Protein AF-A0A922IMS6-F1 (afdb_monomer)

Organism: Schistosoma haematobium (NCBI:txid6185)

Mean predicted aligned error: 11.5 Å

Structure (mmCIF, N/CA/C/O backbone):
data_AF-A0A922IMS6-F1
#
_entry.id   AF-A0A922IMS6-F1
#
loop_
_atom_site.group_PDB
_atom_site.id
_atom_site.type_symbol
_atom_site.label_atom_id
_atom_site.label_alt_id
_atom_site.label_comp_id
_atom_site.label_asym_id
_atom_site.label_entity_id
_atom_site.label_seq_id
_atom_site.pdbx_PDB_ins_code
_atom_site.Cartn_x
_atom_site.Cartn_y
_atom_site.Cartn_z
_atom_site.occupancy
_atom_site.B_iso_or_equiv
_atom_site.auth_seq_id
_atom_site.auth_comp_id
_atom_site.auth_asym_id
_atom_site.auth_atom_id
_atom_site.pdbx_PDB_model_num
ATOM 1 N N . MET A 1 1 ? 7.882 6.331 -34.883 1.00 42.75 1 MET A N 1
ATOM 2 C CA . MET A 1 1 ? 8.179 5.239 -33.919 1.00 42.75 1 MET A CA 1
ATOM 3 C C . MET A 1 1 ? 8.022 5.657 -32.437 1.00 42.75 1 MET A C 1
ATOM 5 O O . MET A 1 1 ? 8.620 5.032 -31.579 1.00 42.75 1 MET A O 1
ATOM 9 N N . HIS A 1 2 ? 7.206 6.667 -32.084 1.00 50.03 2 HIS A N 1
ATOM 10 C CA . HIS A 1 2 ? 7.091 7.172 -30.694 1.00 50.03 2 HIS A CA 1
ATOM 11 C C . HIS A 1 2 ? 5.890 6.626 -29.885 1.00 50.03 2 HIS A C 1
ATOM 13 O O . HIS A 1 2 ? 5.830 6.822 -28.674 1.00 50.03 2 HIS A O 1
ATOM 19 N N . ASN A 1 3 ? 4.961 5.896 -30.512 1.00 54.16 3 ASN A N 1
ATOM 20 C CA . ASN A 1 3 ? 3.689 5.507 -29.879 1.00 54.16 3 ASN A CA 1
ATOM 21 C C . ASN A 1 3 ? 3.776 4.247 -28.992 1.00 54.16 3 ASN A C 1
ATOM 23 O O . ASN A 1 3 ? 2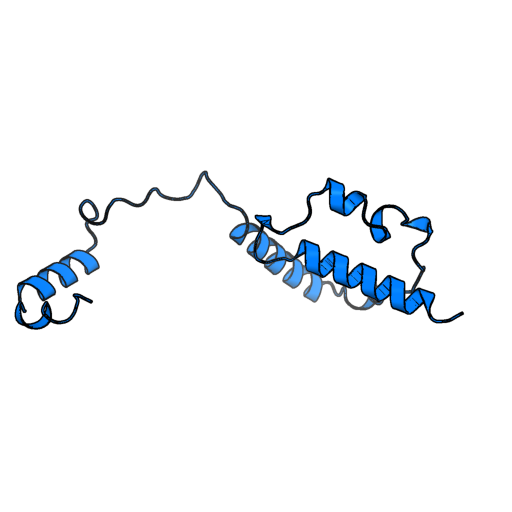.883 4.004 -28.187 1.00 54.16 3 ASN A O 1
ATOM 27 N N . GLY A 1 4 ? 4.844 3.448 -29.106 1.00 61.53 4 GLY A N 1
ATOM 28 C CA . GLY A 1 4 ? 5.021 2.233 -28.297 1.00 61.53 4 GLY A CA 1
ATOM 29 C C . GLY A 1 4 ? 5.443 2.515 -26.849 1.00 61.53 4 GLY A C 1
ATOM 30 O O . GLY A 1 4 ? 5.007 1.834 -25.926 1.00 61.53 4 GLY A O 1
ATOM 31 N N . SER A 1 5 ? 6.246 3.562 -26.625 1.00 62.50 5 SER A N 1
ATOM 32 C CA . SER A 1 5 ? 6.752 3.910 -25.287 1.00 62.50 5 SER A CA 1
ATOM 33 C C . SER A 1 5 ? 5.658 4.486 -24.379 1.00 62.50 5 SER A C 1
ATOM 35 O O . SER A 1 5 ? 5.616 4.197 -23.182 1.00 62.50 5 SER A O 1
ATOM 37 N N . THR A 1 6 ? 4.735 5.274 -24.936 1.00 65.06 6 THR A N 1
ATOM 38 C CA . THR A 1 6 ? 3.594 5.825 -24.189 1.00 65.06 6 THR A CA 1
ATOM 39 C C . THR A 1 6 ? 2.599 4.737 -23.797 1.00 65.06 6 THR A C 1
ATOM 41 O O . THR A 1 6 ? 2.150 4.728 -22.653 1.00 65.06 6 THR A O 1
ATOM 44 N N . PHE A 1 7 ? 2.326 3.782 -24.689 1.00 71.69 7 PHE A N 1
ATOM 45 C CA . PHE A 1 7 ? 1.458 2.638 -24.409 1.00 71.69 7 PHE A CA 1
ATOM 46 C C . PHE A 1 7 ? 1.991 1.781 -23.250 1.00 71.69 7 PHE A C 1
ATOM 48 O O . PHE A 1 7 ? 1.276 1.539 -22.280 1.00 71.69 7 PHE A O 1
ATOM 55 N N . GLN A 1 8 ? 3.277 1.421 -23.272 1.00 71.81 8 GLN A N 1
ATOM 56 C CA . GLN A 1 8 ? 3.896 0.609 -22.214 1.00 71.81 8 GLN A CA 1
ATOM 57 C C . GLN A 1 8 ? 3.882 1.299 -20.836 1.00 71.81 8 GLN A C 1
ATOM 59 O O . GLN A 1 8 ? 3.673 0.648 -19.812 1.00 71.81 8 GLN A O 1
ATOM 64 N N . LYS A 1 9 ? 4.035 2.632 -20.788 1.00 76.31 9 LYS A N 1
ATOM 65 C CA . LYS A 1 9 ? 3.901 3.410 -19.540 1.00 76.31 9 LYS A CA 1
ATOM 66 C C . LYS A 1 9 ? 2.480 3.380 -18.973 1.00 76.31 9 LYS A C 1
ATOM 68 O O . LYS A 1 9 ? 2.319 3.418 -17.753 1.00 76.31 9 LYS A O 1
ATOM 73 N N . VAL A 1 10 ? 1.461 3.359 -19.832 1.00 83.00 10 VAL A N 1
ATOM 74 C CA . VAL A 1 10 ? 0.055 3.261 -19.412 1.00 83.00 10 VAL A CA 1
ATOM 75 C C . VAL A 1 10 ? -0.222 1.871 -18.841 1.00 83.00 10 VAL A C 1
ATOM 77 O O . VAL A 1 10 ? -0.711 1.778 -17.717 1.00 83.00 10 VAL A O 1
ATOM 80 N N . VAL A 1 11 ? 0.223 0.812 -19.527 1.00 84.81 11 VAL A N 1
ATOM 81 C CA . VAL A 1 11 ? 0.066 -0.582 -19.072 1.00 84.81 11 VAL A CA 1
ATOM 82 C C . VAL A 1 11 ? 0.717 -0.812 -17.701 1.00 84.81 11 VAL A C 1
ATOM 84 O O . VAL A 1 11 ? 0.089 -1.392 -16.816 1.00 84.81 11 VAL A O 1
ATOM 87 N N . ALA A 1 12 ? 1.927 -0.284 -17.477 1.00 89.31 12 ALA A N 1
ATOM 88 C CA . ALA A 1 12 ? 2.602 -0.355 -16.177 1.00 89.31 12 ALA A CA 1
ATOM 89 C C . ALA A 1 12 ? 1.774 0.286 -15.047 1.00 89.31 12 ALA A C 1
ATOM 91 O O . ALA A 1 12 ? 1.616 -0.275 -13.961 1.00 89.31 12 ALA A O 1
ATOM 92 N N . LYS A 1 13 ? 1.227 1.482 -15.302 1.00 91.81 13 LYS A N 1
ATOM 93 C CA . LYS A 1 13 ? 0.415 2.220 -14.324 1.00 91.81 13 LYS A CA 1
ATOM 94 C C . LYS A 1 13 ? -0.911 1.524 -14.047 1.00 91.81 13 LYS A C 1
ATOM 96 O O . LYS A 1 13 ? -1.364 1.535 -12.904 1.00 91.81 13 LYS A O 1
ATOM 101 N N . ASP A 1 14 ? -1.530 0.933 -15.059 1.00 93.12 14 ASP A N 1
ATOM 102 C CA . ASP A 1 14 ? -2.805 0.240 -14.900 1.00 93.12 14 ASP A CA 1
ATOM 103 C C . ASP A 1 14 ? -2.646 -1.074 -14.127 1.00 93.12 14 ASP A C 1
ATOM 105 O O . ASP A 1 14 ? -3.476 -1.372 -13.263 1.00 93.12 14 ASP A O 1
ATOM 109 N N . LEU A 1 15 ? -1.523 -1.781 -14.308 1.00 94.06 15 LEU A N 1
ATOM 110 C CA . LEU A 1 15 ? -1.160 -2.909 -13.449 1.00 94.06 15 LEU A CA 1
ATOM 111 C C . LEU A 1 15 ? -1.050 -2.472 -11.978 1.00 94.06 15 LEU A C 1
ATOM 113 O O . LEU A 1 15 ? -1.694 -3.073 -11.119 1.00 94.06 15 LEU A O 1
ATOM 117 N N . ILE A 1 16 ? -0.330 -1.386 -11.675 1.00 94.88 16 ILE A N 1
ATOM 118 C CA . ILE A 1 16 ? -0.212 -0.869 -10.296 1.00 94.88 16 ILE A CA 1
ATOM 119 C C . ILE A 1 16 ? -1.588 -0.535 -9.699 1.00 94.88 16 ILE A C 1
ATOM 121 O O . ILE A 1 16 ? -1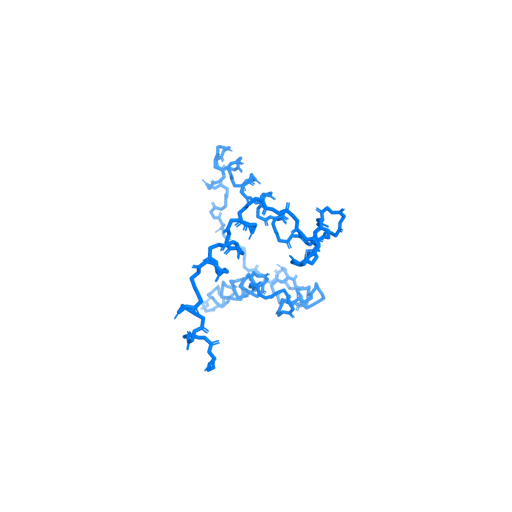.878 -0.923 -8.567 1.00 94.88 16 ILE A O 1
ATOM 125 N N . LYS A 1 17 ? -2.459 0.148 -10.452 1.00 94.88 17 LYS A N 1
ATOM 126 C CA . LYS A 1 17 ? -3.817 0.480 -9.985 1.00 94.88 17 LYS A CA 1
ATOM 127 C C . LYS A 1 17 ? -4.635 -0.771 -9.665 1.00 94.88 17 LYS A C 1
ATOM 129 O O . LYS A 1 17 ? -5.337 -0.778 -8.658 1.00 94.88 17 LYS A O 1
ATOM 134 N N . SER A 1 18 ? -4.531 -1.819 -10.488 1.00 94.06 18 SER A N 1
ATOM 135 C CA . SER A 1 18 ? -5.236 -3.086 -10.245 1.00 94.06 18 SER A CA 1
ATOM 136 C C . SER A 1 18 ? -4.756 -3.800 -8.974 1.00 94.06 18 SER A C 1
ATOM 138 O O . SER A 1 18 ? -5.567 -4.353 -8.234 1.00 94.06 18 SER A O 1
ATOM 140 N N . LEU A 1 19 ? -3.457 -3.729 -8.664 1.00 95.38 19 LEU A N 1
ATOM 141 C CA . LEU A 1 19 ? -2.875 -4.329 -7.457 1.00 95.38 19 LEU A CA 1
ATOM 142 C C . LEU A 1 19 ? -3.277 -3.585 -6.175 1.00 95.38 19 LEU A C 1
ATOM 144 O O . LEU A 1 19 ? -3.402 -4.193 -5.111 1.00 95.38 19 LEU A O 1
ATOM 148 N N . LEU A 1 20 ? -3.479 -2.270 -6.274 1.00 95.25 20 LEU A N 1
ATOM 149 C CA . LEU A 1 20 ? -3.752 -1.379 -5.144 1.00 95.25 20 LEU A CA 1
ATOM 150 C C . LEU A 1 20 ? -5.247 -1.076 -4.944 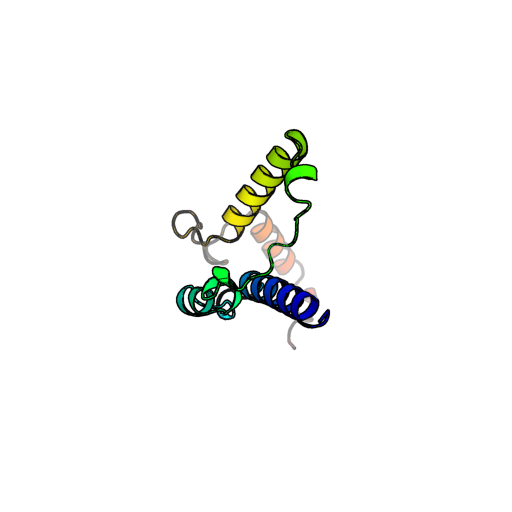1.00 95.25 20 LEU A C 1
ATOM 152 O O . LEU A 1 20 ? -5.590 -0.088 -4.294 1.00 95.25 20 LEU A O 1
ATOM 156 N N . LEU A 1 21 ? -6.147 -1.923 -5.455 1.00 94.25 21 LEU A N 1
ATOM 157 C CA . LEU A 1 21 ? -7.583 -1.781 -5.201 1.00 94.25 21 LEU A CA 1
ATOM 158 C C . LEU A 1 21 ? -7.898 -1.881 -3.698 1.00 94.25 21 LEU A C 1
ATOM 160 O O . LEU A 1 21 ? -7.372 -2.745 -2.988 1.00 94.25 21 LEU A O 1
ATOM 164 N N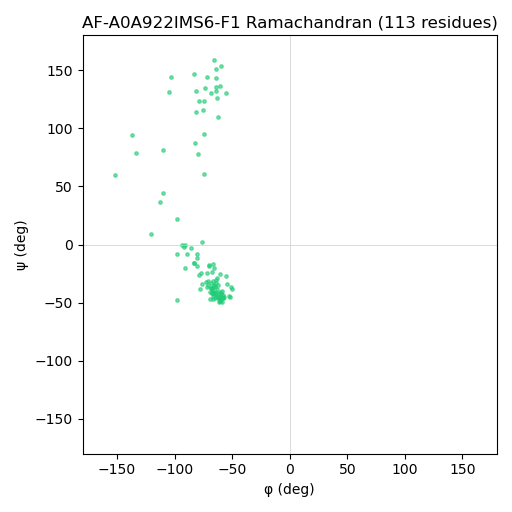 . THR A 1 22 ? -8.774 -0.998 -3.209 1.00 91.19 22 THR A N 1
ATOM 165 C CA . THR A 1 22 ? -9.213 -0.980 -1.801 1.00 91.19 22 THR A CA 1
ATOM 166 C C . THR A 1 22 ? -9.892 -2.288 -1.415 1.00 91.19 22 THR A C 1
ATOM 168 O O . THR A 1 22 ? -9.560 -2.855 -0.376 1.00 91.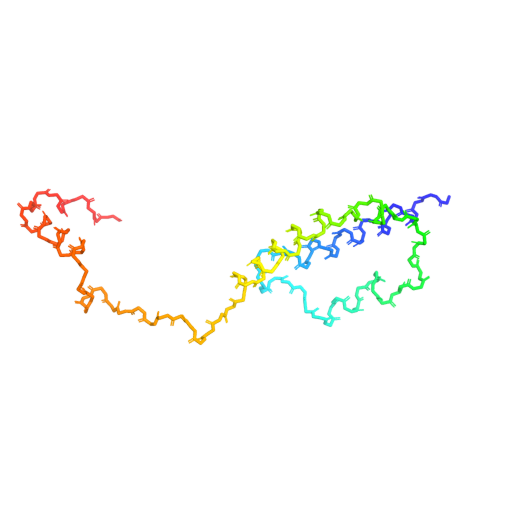19 22 THR A O 1
ATOM 171 N N . GLU A 1 23 ? -10.773 -2.778 -2.289 1.00 91.75 23 GLU A N 1
ATOM 172 C CA . GLU A 1 23 ? -11.469 -4.053 -2.128 1.00 91.75 23 GLU A CA 1
ATOM 173 C C . GLU A 1 23 ? -10.518 -5.220 -2.439 1.00 91.75 23 GLU A C 1
ATOM 175 O O . GLU A 1 23 ? -10.066 -5.332 -3.585 1.00 91.75 23 GLU A O 1
ATOM 180 N N . PRO A 1 24 ? -10.196 -6.090 -1.463 1.00 90.12 24 PRO A N 1
ATOM 181 C CA . PRO A 1 24 ? -9.242 -7.179 -1.663 1.00 90.12 24 PRO A CA 1
ATOM 182 C C . PRO A 1 24 ? -9.746 -8.214 -2.674 1.00 90.12 24 PRO A C 1
ATOM 184 O O . PRO A 1 24 ? -8.952 -8.696 -3.475 1.00 90.12 24 PRO A O 1
ATOM 187 N N . ASP A 1 25 ? -11.053 -8.484 -2.700 1.00 92.06 25 ASP A N 1
ATOM 188 C CA . ASP A 1 25 ? -11.665 -9.496 -3.575 1.00 92.06 25 ASP A CA 1
ATOM 189 C C . ASP A 1 25 ? -11.654 -9.097 -5.056 1.00 92.06 25 ASP A C 1
ATOM 191 O O . ASP A 1 25 ? -11.797 -9.937 -5.940 1.00 92.06 25 ASP A O 1
ATOM 195 N N . ARG A 1 26 ? -11.476 -7.802 -5.342 1.00 93.94 26 ARG A N 1
ATOM 196 C CA . ARG A 1 26 ? -11.369 -7.279 -6.710 1.00 93.94 26 ARG A CA 1
ATOM 197 C C . ARG A 1 26 ? -9.936 -7.275 -7.233 1.00 93.94 26 ARG A C 1
ATOM 199 O O . ARG A 1 26 ? -9.729 -6.930 -8.396 1.00 93.94 26 ARG A O 1
ATOM 206 N N . ARG A 1 27 ? -8.946 -7.574 -6.385 1.00 95.75 27 ARG A N 1
ATOM 207 C CA . ARG A 1 27 ? -7.539 -7.592 -6.794 1.00 95.75 27 ARG A CA 1
ATOM 208 C C . ARG A 1 27 ? -7.271 -8.808 -7.677 1.00 95.75 27 ARG A C 1
ATOM 210 O O . ARG A 1 27 ? -7.816 -9.877 -7.407 1.00 95.75 27 ARG A O 1
ATOM 217 N N . PRO A 1 28 ? -6.397 -8.671 -8.685 1.00 94.75 28 PRO A N 1
ATOM 218 C CA . PRO A 1 28 ? -5.986 -9.811 -9.479 1.00 94.75 28 PRO A CA 1
ATOM 219 C C . PRO A 1 28 ? -5.238 -10.817 -8.603 1.00 94.75 28 PRO A C 1
ATOM 221 O O . PRO A 1 28 ? -4.460 -10.467 -7.708 1.00 94.75 28 PRO A O 1
ATOM 224 N N . THR A 1 29 ? -5.454 -12.088 -8.894 1.00 96.31 29 THR A N 1
ATOM 225 C CA . THR A 1 29 ? -4.681 -13.187 -8.332 1.00 96.31 29 THR A CA 1
ATOM 226 C C . THR A 1 29 ? -3.237 -13.122 -8.820 1.00 96.31 29 THR A C 1
ATOM 228 O O . THR A 1 29 ? -2.935 -12.583 -9.886 1.00 96.31 29 THR A O 1
ATOM 231 N N . ILE A 1 30 ? -2.321 -13.758 -8.085 1.00 95.56 30 ILE A N 1
ATOM 232 C CA . ILE A 1 30 ? -0.916 -13.831 -8.506 1.00 95.56 30 ILE A CA 1
ATOM 233 C C . ILE A 1 30 ? -0.763 -14.414 -9.919 1.00 95.56 30 ILE A C 1
ATOM 235 O O . ILE A 1 30 ? 0.095 -13.979 -10.676 1.00 95.56 30 ILE A O 1
ATOM 239 N N . ARG A 1 31 ? -1.630 -15.356 -10.310 1.00 95.81 31 ARG A N 1
ATOM 240 C CA . ARG A 1 31 ? -1.585 -16.004 -11.625 1.00 95.81 31 ARG A CA 1
ATOM 241 C C . ARG A 1 31 ? -1.931 -15.019 -12.749 1.00 95.81 31 ARG A C 1
ATOM 243 O O . ARG A 1 31 ? -1.253 -14.999 -13.768 1.00 95.81 31 ARG A O 1
ATOM 250 N N . GLU A 1 32 ? -2.931 -14.165 -12.537 1.00 94.19 32 GLU A N 1
ATOM 251 C CA . GLU A 1 32 ? -3.303 -13.096 -13.475 1.00 94.19 32 GLU A CA 1
ATOM 252 C C . GLU A 1 32 ? -2.216 -12.021 -13.576 1.00 94.19 32 GLU A C 1
ATOM 254 O O . GLU A 1 32 ? -1.924 -11.545 -14.671 1.00 94.19 32 GLU A O 1
ATOM 259 N N . VAL A 1 33 ? -1.565 -11.685 -12.457 1.00 94.62 33 VAL A N 1
ATOM 260 C CA . VAL A 1 33 ? -0.434 -10.743 -12.434 1.00 94.62 33 VAL A CA 1
ATOM 261 C C . VAL A 1 33 ? 0.748 -11.282 -13.236 1.00 94.62 33 VAL A C 1
ATOM 263 O O . VAL A 1 33 ? 1.311 -10.551 -14.046 1.00 94.62 33 VAL A O 1
ATOM 266 N N . MET A 1 34 ? 1.099 -12.559 -13.064 1.00 94.75 34 MET A N 1
ATOM 267 C CA . MET A 1 34 ? 2.190 -13.191 -13.816 1.00 94.75 34 MET A CA 1
ATOM 268 C C . MET A 1 34 ? 1.904 -13.270 -15.319 1.00 94.75 34 MET A C 1
ATOM 270 O O . MET A 1 34 ? 2.831 -13.181 -16.117 1.00 94.75 34 MET A O 1
ATOM 274 N N . ASN A 1 35 ? 0.631 -13.392 -15.704 1.00 93.31 35 ASN A N 1
ATOM 275 C CA . ASN A 1 35 ? 0.201 -13.396 -17.103 1.00 93.31 35 ASN A CA 1
ATOM 276 C C . ASN A 1 35 ? 0.092 -11.988 -17.713 1.00 93.31 35 ASN A C 1
ATOM 278 O O . ASN A 1 35 ? -0.141 -11.858 -18.915 1.00 93.31 35 ASN A O 1
ATOM 282 N N . ASN A 1 36 ? 0.231 -10.922 -16.918 1.00 91.38 36 ASN A N 1
ATOM 283 C CA . ASN A 1 36 ? 0.197 -9.561 -17.437 1.00 91.38 36 ASN A CA 1
ATOM 284 C C . ASN A 1 36 ? 1.381 -9.329 -18.386 1.00 91.38 36 ASN A C 1
ATOM 286 O O . ASN A 1 36 ? 2.510 -9.670 -18.050 1.00 91.38 36 ASN A O 1
ATOM 290 N N . HIS A 1 37 ? 1.144 -8.694 -19.537 1.00 86.56 37 HIS A N 1
ATOM 291 C CA . HIS A 1 37 ? 2.168 -8.421 -20.554 1.00 86.56 37 HIS A CA 1
ATOM 292 C C . HIS A 1 37 ? 3.433 -7.756 -19.983 1.00 86.56 37 HIS A C 1
ATOM 294 O O . HIS A 1 37 ? 4.538 -8.131 -20.360 1.00 86.56 37 HIS A O 1
ATOM 300 N N . TRP A 1 38 ? 3.286 -6.845 -19.016 1.00 87.62 38 TRP A N 1
ATOM 301 C CA . TRP A 1 38 ? 4.415 -6.147 -18.393 1.00 87.62 38 TRP A CA 1
ATOM 302 C C . TRP A 1 38 ? 5.311 -7.063 -17.541 1.00 87.62 38 TRP A C 1
ATOM 304 O O . TRP A 1 38 ? 6.482 -6.760 -17.334 1.00 87.62 38 TRP A O 1
ATOM 314 N N . VAL A 1 39 ? 4.765 -8.182 -17.051 1.00 90.88 39 VAL A N 1
ATOM 315 C CA . VAL A 1 39 ? 5.481 -9.191 -16.253 1.00 90.88 39 VAL A CA 1
ATOM 316 C C . VAL A 1 39 ? 5.924 -10.365 -17.130 1.00 90.88 39 VAL A C 1
ATOM 318 O O . VAL A 1 39 ? 7.085 -10.763 -17.094 1.00 90.88 39 VAL A O 1
ATOM 321 N N . ALA A 1 40 ? 5.018 -10.899 -17.949 1.00 90.56 40 ALA A N 1
ATOM 322 C CA . ALA A 1 40 ? 5.256 -12.055 -18.807 1.00 90.56 40 ALA A CA 1
ATOM 323 C C . ALA A 1 40 ? 6.26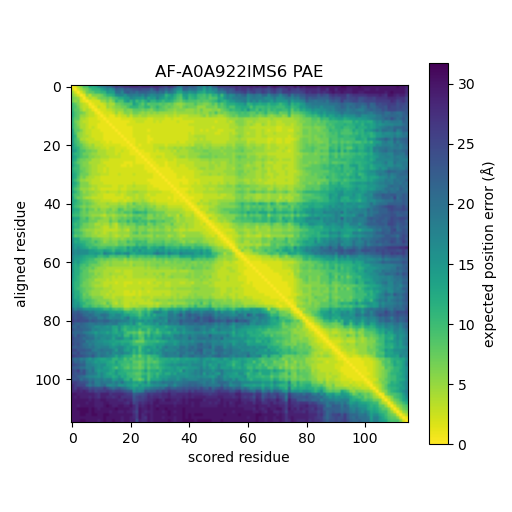2 -11.770 -19.933 1.00 90.56 40 ALA A C 1
ATOM 325 O O . ALA A 1 40 ? 7.068 -12.633 -20.271 1.00 90.56 40 ALA A O 1
ATOM 326 N N . GLN A 1 41 ? 6.229 -10.564 -20.508 1.00 88.50 41 GLN A N 1
ATOM 327 C CA . GLN A 1 41 ? 7.097 -10.144 -21.613 1.00 88.50 41 GLN A CA 1
ATOM 328 C C . GLN A 1 41 ? 8.107 -9.096 -21.142 1.00 88.50 41 GLN A C 1
ATOM 330 O O . GLN A 1 41 ? 8.350 -8.096 -21.809 1.00 88.50 41 GLN A O 1
ATOM 335 N N . TYR A 1 42 ? 8.714 -9.322 -19.974 1.00 84.81 42 TYR A N 1
ATOM 336 C CA . TYR A 1 42 ? 9.657 -8.381 -19.361 1.00 84.81 42 TYR A CA 1
ATOM 337 C C . TYR A 1 42 ? 10.838 -7.997 -20.280 1.00 84.81 42 TYR A C 1
ATOM 339 O O . TYR A 1 42 ? 11.367 -6.897 -20.150 1.00 84.81 42 TYR A O 1
ATOM 347 N N . ASN A 1 43 ? 11.233 -8.868 -21.221 1.00 84.88 43 ASN A N 1
ATOM 348 C CA . ASN A 1 43 ? 12.284 -8.587 -22.212 1.00 84.88 43 ASN A CA 1
ATOM 349 C C . ASN A 1 43 ? 11.855 -7.576 -23.293 1.00 84.88 43 ASN A C 1
ATOM 351 O O . ASN A 1 43 ? 12.714 -6.910 -23.866 1.00 84.88 43 ASN A O 1
ATOM 355 N N . ASP A 1 44 ? 10.552 -7.438 -23.554 1.00 82.94 44 ASP A N 1
ATOM 356 C CA . ASP A 1 44 ? 9.993 -6.521 -24.559 1.00 82.94 44 ASP A CA 1
ATOM 357 C C . ASP A 1 44 ? 9.641 -5.145 -23.960 1.00 82.94 44 ASP A C 1
ATOM 359 O O . ASP A 1 44 ? 9.211 -4.221 -24.661 1.00 82.94 44 ASP A O 1
ATOM 363 N N . VAL A 1 45 ? 9.830 -4.984 -22.646 1.00 82.19 45 VAL A N 1
ATOM 364 C CA . VAL A 1 45 ? 9.586 -3.729 -21.932 1.00 82.19 45 VAL A CA 1
ATOM 365 C C . VAL A 1 45 ? 10.703 -2.728 -22.260 1.00 82.19 45 VAL A C 1
ATOM 367 O O . VAL A 1 45 ? 11.887 -3.068 -22.223 1.00 82.19 45 VAL A O 1
ATOM 370 N N . PRO A 1 46 ? 10.375 -1.457 -22.561 1.00 81.69 46 PRO A N 1
ATOM 371 C CA . PRO A 1 46 ? 11.380 -0.464 -22.915 1.00 81.69 46 PRO A CA 1
ATOM 372 C C . PRO A 1 46 ? 12.333 -0.189 -21.748 1.00 81.69 46 PRO A C 1
ATOM 374 O O . PRO A 1 46 ? 11.892 0.149 -20.647 1.00 81.69 46 PRO A O 1
ATOM 377 N N . ASN A 1 47 ? 13.639 -0.199 -22.027 1.00 82.25 47 ASN A N 1
ATOM 378 C CA . ASN A 1 47 ? 14.689 0.173 -21.075 1.00 82.25 47 ASN A CA 1
ATOM 379 C C . ASN A 1 47 ? 14.750 1.701 -20.863 1.00 82.25 47 ASN A C 1
ATOM 381 O O . ASN A 1 47 ? 15.721 2.372 -21.210 1.00 82.25 47 ASN A O 1
ATOM 385 N N . THR A 1 48 ? 13.652 2.276 -20.373 1.00 85.38 48 THR A N 1
ATOM 386 C CA . THR A 1 48 ? 13.547 3.711 -20.094 1.00 85.38 48 THR A CA 1
ATOM 387 C C . THR A 1 48 ? 14.257 4.009 -18.774 1.00 85.38 48 THR A C 1
ATOM 389 O O . THR A 1 48 ? 13.858 3.437 -17.759 1.00 85.38 48 THR A O 1
ATOM 392 N N . PRO A 1 49 ? 15.246 4.922 -18.740 1.00 86.94 49 PRO A N 1
ATOM 393 C CA . PRO A 1 49 ? 15.894 5.312 -17.495 1.00 86.94 49 PRO A CA 1
ATOM 394 C C . PRO A 1 49 ? 14.867 5.799 -16.468 1.00 86.94 49 PRO A C 1
ATOM 396 O O . PRO A 1 49 ? 14.010 6.634 -16.772 1.00 86.94 49 PRO A O 1
ATOM 399 N N . LEU A 1 50 ? 14.949 5.268 -15.249 1.00 87.31 50 LEU A N 1
ATOM 400 C CA . LEU A 1 50 ? 14.068 5.634 -14.144 1.00 87.31 50 LEU A CA 1
ATOM 401 C C . LEU A 1 50 ? 14.792 6.565 -13.173 1.00 87.31 50 LEU A C 1
ATOM 403 O O . LEU A 1 50 ? 15.972 6.392 -12.890 1.00 87.31 50 LEU A O 1
ATOM 407 N N . GLY A 1 51 ? 14.054 7.516 -12.598 1.00 86.00 51 GLY A N 1
ATOM 408 C CA . GLY A 1 51 ? 14.570 8.415 -11.563 1.00 86.00 51 GLY A CA 1
ATOM 409 C C . GLY A 1 51 ? 14.696 7.772 -10.179 1.00 86.00 51 GLY A C 1
ATOM 410 O O . GLY A 1 51 ? 15.051 8.468 -9.237 1.00 86.00 51 GLY A O 1
ATOM 411 N N . THR A 1 52 ? 14.393 6.478 -10.025 1.00 85.12 52 THR A N 1
ATOM 412 C CA . THR A 1 52 ? 14.305 5.797 -8.723 1.00 85.12 52 THR A CA 1
ATOM 413 C C . THR A 1 52 ? 15.558 6.007 -7.871 1.00 85.12 52 THR A C 1
ATOM 415 O O . THR A 1 52 ? 15.438 6.377 -6.710 1.00 85.12 52 THR A O 1
ATOM 418 N N . SER A 1 53 ? 16.760 5.876 -8.440 1.00 82.38 53 SER A N 1
ATOM 419 C CA . SER A 1 53 ? 18.022 6.072 -7.705 1.00 82.38 53 SER A CA 1
ATOM 420 C C . SER A 1 53 ? 18.215 7.496 -7.172 1.00 82.38 53 SER A C 1
ATOM 422 O O . SER A 1 53 ? 18.844 7.672 -6.135 1.00 82.38 53 SER A O 1
ATOM 424 N N . MET A 1 54 ? 17.644 8.506 -7.834 1.00 81.56 54 MET A N 1
ATOM 425 C CA . MET A 1 54 ? 17.762 9.914 -7.436 1.00 81.56 54 MET A CA 1
ATOM 426 C C . MET A 1 54 ? 16.866 10.268 -6.242 1.00 81.56 54 MET A C 1
ATOM 428 O O . MET A 1 54 ? 17.149 11.222 -5.523 1.00 81.56 54 MET A O 1
ATOM 432 N N . PHE A 1 55 ? 15.781 9.515 -6.025 1.00 74.31 55 PHE A N 1
ATOM 433 C CA . PHE A 1 55 ? 14.822 9.769 -4.942 1.00 74.31 55 PHE A CA 1
ATOM 434 C C . PHE A 1 55 ? 15.153 9.025 -3.645 1.00 74.31 55 PHE A C 1
ATOM 436 O O . PHE A 1 55 ? 14.705 9.425 -2.568 1.00 74.31 55 PHE A O 1
ATOM 443 N N . PHE A 1 56 ? 15.951 7.961 -3.723 1.00 76.69 56 PHE A N 1
ATOM 444 C CA . PHE A 1 56 ? 16.363 7.178 -2.562 1.00 76.69 56 PHE A CA 1
ATOM 445 C C . PHE A 1 56 ? 17.504 7.872 -1.805 1.00 76.69 56 PHE A C 1
ATOM 447 O O . PHE A 1 56 ? 18.669 7.494 -1.894 1.00 76.69 56 PHE A O 1
ATOM 454 N N . THR A 1 57 ? 17.162 8.893 -1.018 1.00 77.19 57 THR A N 1
ATOM 455 C CA . THR A 1 57 ? 18.030 9.361 0.076 1.00 77.19 57 THR A CA 1
ATOM 456 C C . THR A 1 57 ? 17.794 8.495 1.316 1.00 77.19 57 THR A C 1
ATOM 458 O O . THR A 1 57 ? 16.672 8.043 1.553 1.00 77.19 57 THR A O 1
ATOM 461 N N . THR A 1 58 ? 18.829 8.265 2.129 1.00 73.12 58 THR A N 1
ATOM 462 C CA . THR A 1 58 ? 18.758 7.388 3.318 1.00 73.12 58 THR A CA 1
ATOM 463 C C . THR A 1 58 ? 17.612 7.768 4.259 1.00 73.12 58 THR A C 1
ATOM 465 O O . THR A 1 58 ? 16.820 6.917 4.650 1.00 73.12 58 THR A O 1
ATOM 468 N N . LYS A 1 59 ? 17.440 9.067 4.529 1.00 79.06 59 LYS A N 1
ATOM 469 C CA . LYS A 1 59 ? 16.389 9.575 5.424 1.00 79.06 59 LYS A CA 1
ATOM 470 C C . LYS A 1 59 ? 14.967 9.357 4.890 1.00 79.06 59 LYS A C 1
ATOM 472 O O . LYS A 1 59 ? 14.079 8.997 5.658 1.00 79.06 59 LYS A O 1
ATOM 477 N N . ALA A 1 60 ? 14.734 9.590 3.597 1.00 84.38 60 ALA A N 1
ATOM 478 C CA . ALA A 1 60 ? 13.416 9.377 2.993 1.00 84.38 60 ALA A CA 1
ATOM 479 C C . ALA A 1 60 ? 13.061 7.883 2.933 1.00 84.38 60 ALA A C 1
ATOM 481 O O . ALA A 1 60 ? 11.898 7.509 3.092 1.00 84.38 60 ALA A O 1
ATOM 482 N N . TRP A 1 61 ? 14.069 7.028 2.746 1.00 87.69 61 TRP A N 1
ATOM 483 C CA . TRP A 1 61 ? 13.889 5.584 2.712 1.00 87.69 61 TRP A CA 1
ATOM 484 C C . TRP A 1 61 ? 13.455 5.011 4.063 1.00 87.69 61 TRP A C 1
ATOM 486 O O . TRP A 1 61 ? 12.510 4.225 4.104 1.00 87.69 61 TRP A O 1
ATOM 496 N N . ASP A 1 62 ? 14.069 5.439 5.167 1.00 88.94 62 ASP A N 1
ATOM 497 C CA . ASP A 1 62 ? 13.692 4.956 6.503 1.00 88.94 62 ASP A CA 1
ATOM 498 C C . ASP A 1 62 ? 12.251 5.343 6.870 1.00 88.94 62 ASP A C 1
ATOM 500 O O . ASP A 1 62 ? 11.485 4.508 7.352 1.00 88.94 62 ASP A O 1
ATOM 504 N N . GLN A 1 63 ? 11.839 6.576 6.554 1.00 89.44 63 GLN A N 1
ATOM 505 C CA . GLN A 1 63 ? 10.454 7.020 6.751 1.00 89.44 63 GLN A CA 1
ATOM 506 C C . GLN A 1 63 ? 9.466 6.194 5.920 1.00 89.44 63 GLN A C 1
ATOM 508 O O . GLN A 1 63 ? 8.448 5.733 6.438 1.00 89.44 63 GLN A O 1
ATOM 513 N N . PHE A 1 64 ? 9.778 5.961 4.642 1.00 91.06 64 PHE A N 1
ATOM 514 C CA . PHE A 1 64 ? 8.950 5.132 3.770 1.00 91.06 64 PHE A CA 1
ATOM 515 C C . PHE A 1 64 ? 8.812 3.698 4.302 1.00 91.06 64 PHE A C 1
ATOM 517 O O . PHE A 1 64 ? 7.715 3.138 4.276 1.00 91.06 64 PHE A O 1
ATOM 524 N N . ARG A 1 65 ? 9.899 3.104 4.809 1.00 91.38 65 ARG A N 1
ATOM 525 C CA . ARG A 1 65 ? 9.889 1.739 5.355 1.00 91.38 65 ARG A CA 1
ATOM 526 C C . ARG A 1 65 ? 8.964 1.598 6.556 1.00 91.38 65 ARG A C 1
ATOM 528 O O . ARG A 1 65 ? 8.197 0.635 6.593 1.00 91.38 65 ARG A O 1
ATOM 535 N N . GLU A 1 66 ? 9.006 2.539 7.497 1.00 92.94 66 GLU A N 1
ATOM 536 C CA . GLU A 1 66 ? 8.109 2.507 8.657 1.00 92.94 66 GLU A CA 1
ATOM 537 C C . GLU A 1 66 ? 6.648 2.682 8.239 1.00 92.94 66 GLU A C 1
ATOM 539 O O . GLU A 1 66 ? 5.807 1.857 8.599 1.00 92.94 66 GLU A O 1
ATOM 544 N N . MET A 1 67 ? 6.354 3.655 7.371 1.00 93.19 67 MET A N 1
ATOM 545 C CA . MET A 1 67 ? 4.995 3.849 6.849 1.00 93.19 67 MET A CA 1
ATOM 546 C C . MET A 1 67 ? 4.463 2.608 6.120 1.00 93.19 67 MET A C 1
ATOM 548 O O . MET A 1 67 ? 3.290 2.242 6.253 1.00 93.19 67 MET A O 1
ATOM 552 N N . PHE A 1 68 ? 5.317 1.941 5.341 1.00 94.06 68 PHE A N 1
ATOM 553 C CA . PHE A 1 68 ? 4.953 0.721 4.629 1.00 94.06 68 PHE A CA 1
ATOM 554 C C . PHE A 1 68 ? 4.688 -0.439 5.598 1.00 94.06 68 PHE A C 1
ATOM 556 O O . PHE A 1 68 ? 3.703 -1.164 5.433 1.00 94.06 68 PHE A O 1
ATOM 563 N N . ARG A 1 69 ? 5.515 -0.586 6.644 1.00 92.88 69 ARG A N 1
ATOM 564 C CA . ARG A 1 69 ? 5.338 -1.596 7.699 1.00 92.88 69 ARG A CA 1
ATOM 565 C C . ARG A 1 69 ? 4.007 -1.415 8.431 1.00 92.88 69 ARG A C 1
ATOM 567 O O . ARG A 1 69 ? 3.259 -2.384 8.563 1.00 92.88 69 ARG A O 1
ATOM 574 N N . GLU A 1 70 ? 3.698 -0.193 8.854 1.00 92.94 70 GLU A N 1
ATOM 575 C CA . GLU A 1 70 ? 2.438 0.146 9.530 1.00 92.94 70 GLU A CA 1
ATOM 576 C C . GLU A 1 70 ? 1.227 -0.123 8.630 1.00 92.94 70 GLU A C 1
ATOM 578 O O . GLU A 1 70 ? 0.279 -0.800 9.035 1.00 92.94 70 GLU A O 1
ATOM 583 N N . SER A 1 71 ? 1.296 0.314 7.369 1.00 92.38 71 SER A N 1
ATOM 584 C CA . SER A 1 71 ? 0.225 0.099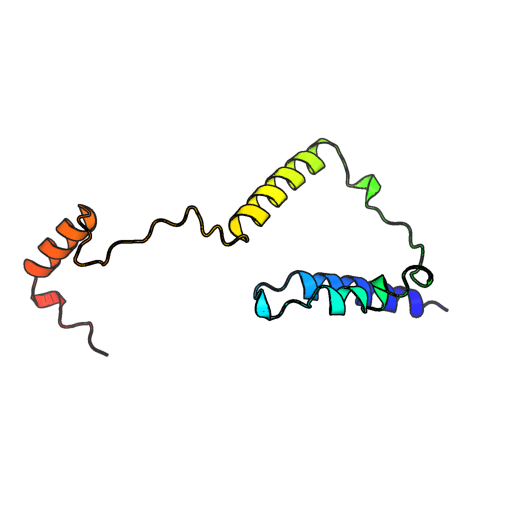 6.392 1.00 92.38 71 SER A CA 1
ATOM 585 C C . SER A 1 71 ? -0.056 -1.388 6.164 1.00 92.38 71 SER A C 1
ATOM 587 O O . SER A 1 71 ? -1.217 -1.801 6.109 1.00 92.38 71 SER A O 1
ATOM 589 N N . LEU A 1 72 ? 0.988 -2.218 6.058 1.00 91.38 72 LEU A N 1
ATOM 590 C CA . LEU A 1 72 ? 0.829 -3.666 5.919 1.00 91.38 72 LEU A CA 1
ATOM 591 C C . LEU A 1 72 ? 0.205 -4.300 7.162 1.00 91.38 72 LEU A C 1
ATOM 593 O O . LEU A 1 72 ? -0.650 -5.173 7.020 1.00 91.38 72 LEU A O 1
ATOM 597 N N . GLN A 1 73 ? 0.603 -3.862 8.358 1.00 88.25 73 GLN A N 1
ATOM 598 C CA . GLN A 1 73 ? 0.058 -4.376 9.612 1.00 88.25 73 GLN A CA 1
ATOM 599 C C . GLN A 1 73 ? -1.454 -4.134 9.703 1.00 88.25 73 GLN A C 1
ATOM 601 O O . GLN A 1 73 ? -2.196 -5.059 10.017 1.00 88.25 73 GLN A O 1
ATOM 606 N N . THR A 1 74 ? -1.933 -2.937 9.354 1.00 87.69 74 THR A N 1
ATOM 607 C CA . THR A 1 74 ? -3.375 -2.629 9.363 1.00 87.69 74 THR A CA 1
ATOM 608 C C . THR A 1 74 ? -4.166 -3.408 8.309 1.00 87.69 74 THR A C 1
ATOM 610 O O . THR A 1 74 ? -5.345 -3.695 8.508 1.00 87.69 74 THR A O 1
ATOM 613 N N . LYS A 1 75 ? -3.556 -3.735 7.163 1.00 87.19 75 LYS A N 1
ATOM 614 C CA . LYS A 1 75 ? -4.239 -4.449 6.069 1.00 87.19 75 LYS A CA 1
ATOM 615 C C . LYS A 1 75 ? -4.275 -5.967 6.260 1.00 87.19 75 LYS A C 1
ATOM 617 O O . LYS A 1 75 ? -5.053 -6.632 5.576 1.00 87.19 75 LYS A O 1
ATOM 622 N N . ARG A 1 76 ? -3.456 -6.526 7.154 1.00 86.25 76 ARG A N 1
ATOM 623 C CA . ARG A 1 76 ? -3.475 -7.956 7.487 1.00 86.25 76 ARG A CA 1
ATOM 624 C C . ARG A 1 76 ? -4.592 -8.245 8.483 1.00 86.25 76 ARG A C 1
ATOM 626 O O . ARG A 1 76 ? -4.736 -7.571 9.497 1.00 86.25 76 ARG A O 1
ATOM 633 N N . LYS A 1 77 ? -5.379 -9.284 8.204 1.00 73.50 77 LYS A N 1
ATOM 634 C CA . LYS A 1 77 ? -6.379 -9.802 9.138 1.00 73.50 77 LYS A CA 1
ATOM 635 C C . LYS A 1 77 ? -5.676 -10.722 10.138 1.00 73.50 77 LYS A C 1
ATOM 637 O O . LYS A 1 77 ? -5.552 -11.920 9.908 1.00 73.50 77 LYS A O 1
ATOM 642 N N . GLU A 1 78 ? -5.163 -10.147 11.219 1.00 71.38 78 GLU A N 1
ATOM 643 C CA . GLU A 1 78 ? -4.524 -10.907 12.300 1.00 71.38 78 GLU A CA 1
ATOM 644 C C . GLU A 1 78 ? -5.595 -11.623 13.134 1.00 71.38 78 GLU A C 1
ATOM 646 O O . GLU A 1 78 ? -6.193 -11.047 14.035 1.00 71.38 78 GLU A O 1
ATOM 651 N N . HIS A 1 79 ? -5.873 -12.888 12.820 1.00 66.06 79 HIS A N 1
ATOM 652 C CA . HIS A 1 79 ? -6.904 -13.679 13.505 1.00 66.06 79 HIS A CA 1
ATOM 653 C C . HIS A 1 79 ? -6.548 -14.064 14.949 1.00 66.06 79 HIS A C 1
ATOM 655 O O . HIS A 1 79 ? -7.434 -14.432 15.713 1.00 66.06 79 HIS A O 1
ATOM 661 N N . SER A 1 80 ? -5.272 -13.990 15.328 1.00 65.19 80 SER A N 1
ATOM 662 C CA . SER A 1 80 ? -4.780 -14.417 16.643 1.00 65.19 80 SER A CA 1
ATOM 663 C C . SER A 1 80 ? -5.043 -13.401 17.757 1.00 65.19 80 SER A C 1
ATOM 665 O O . SER A 1 80 ? -5.165 -13.793 18.912 1.00 65.19 80 SER A O 1
ATOM 667 N N . ASN A 1 81 ? -5.156 -12.113 17.419 1.00 65.44 81 ASN A N 1
ATOM 668 C CA . ASN A 1 81 ? -5.135 -11.020 18.395 1.00 65.44 81 ASN A CA 1
ATOM 669 C C . ASN A 1 81 ? -6.401 -10.153 18.393 1.00 65.44 81 ASN A C 1
ATOM 671 O O . ASN A 1 81 ? -6.409 -9.108 19.039 1.00 65.44 81 ASN A O 1
ATOM 675 N N . VAL A 1 82 ? -7.465 -10.542 17.679 1.00 71.19 82 VAL A N 1
ATOM 676 C CA . VAL A 1 82 ? -8.745 -9.817 17.742 1.00 71.19 82 VAL A CA 1
ATOM 677 C C . VAL A 1 82 ? -9.497 -10.282 18.986 1.00 71.19 82 VAL A C 1
ATOM 679 O O . VAL A 1 82 ? -9.912 -11.441 19.035 1.00 71.19 82 VAL A O 1
ATOM 682 N N . PRO A 1 83 ? -9.711 -9.416 19.994 1.00 76.00 83 PRO A N 1
ATOM 683 C CA . PRO A 1 83 ? -10.511 -9.789 21.145 1.00 76.00 83 PRO A CA 1
ATOM 684 C C . PRO A 1 83 ? -11.938 -10.070 20.681 1.00 76.00 83 PRO A C 1
ATOM 686 O O . PRO A 1 83 ? -12.568 -9.219 20.046 1.00 76.00 83 PRO A O 1
ATOM 689 N N . THR A 1 84 ? -12.466 -11.245 21.012 1.00 81.88 84 THR A N 1
ATOM 690 C CA . THR A 1 84 ? -13.894 -11.511 20.846 1.00 81.88 84 THR A CA 1
ATOM 691 C C . THR A 1 84 ? -14.655 -10.535 21.732 1.00 81.88 84 THR A C 1
ATOM 693 O O . THR A 1 84 ? -14.599 -10.610 22.960 1.00 81.88 84 THR A O 1
ATOM 696 N N . LEU A 1 85 ? -15.343 -9.579 21.111 1.00 85.00 85 LEU A N 1
ATOM 697 C CA . LEU A 1 85 ? -16.143 -8.610 21.843 1.00 85.00 85 LEU A CA 1
ATOM 698 C C . LEU A 1 85 ? -17.338 -9.323 22.482 1.00 85.00 85 LEU A C 1
ATOM 700 O O . LEU A 1 85 ? -18.062 -10.067 21.821 1.00 85.00 85 LEU A O 1
ATOM 704 N N . MET A 1 86 ? -17.548 -9.079 23.775 1.00 86.62 86 MET A N 1
ATOM 705 C CA . MET A 1 86 ? -18.753 -9.527 24.469 1.00 86.62 86 MET A CA 1
ATOM 706 C C . MET A 1 86 ? -19.981 -8.832 23.875 1.00 86.62 86 MET A C 1
ATOM 708 O O . MET A 1 86 ? -19.907 -7.686 23.424 1.00 86.62 86 MET A O 1
ATOM 712 N N . THR A 1 87 ? -21.132 -9.500 23.928 1.00 87.62 87 THR A N 1
ATOM 713 C CA . THR A 1 87 ? -22.409 -8.881 23.563 1.00 87.62 87 THR A CA 1
ATOM 714 C C . THR A 1 87 ? -22.698 -7.667 24.454 1.00 87.62 87 THR A C 1
ATOM 716 O O . THR A 1 87 ? -22.236 -7.578 25.596 1.00 87.62 87 THR A O 1
ATOM 719 N N . LEU A 1 88 ? -23.476 -6.709 23.942 1.00 83.62 88 LEU A N 1
ATOM 720 C CA . LEU A 1 88 ? -23.788 -5.459 24.653 1.00 83.62 88 LEU A CA 1
ATOM 721 C C . LEU A 1 88 ? -24.510 -5.679 25.994 1.00 83.62 88 LEU A C 1
ATOM 723 O O . LEU A 1 88 ? -24.411 -4.835 26.889 1.00 83.62 88 LEU A O 1
ATOM 727 N N . ASP A 1 89 ? -25.215 -6.800 26.142 1.00 81.44 89 ASP A N 1
ATOM 728 C CA . ASP A 1 89 ? -25.907 -7.170 27.378 1.00 81.44 89 ASP A CA 1
ATOM 729 C C . ASP A 1 89 ? -24.949 -7.714 28.437 1.00 81.44 89 ASP A C 1
ATOM 731 O O . ASP A 1 89 ? -25.078 -7.384 29.617 1.00 81.44 89 ASP A O 1
ATOM 735 N N . ALA A 1 90 ? -23.950 -8.493 28.013 1.00 83.38 90 ALA A N 1
ATOM 736 C CA . ALA A 1 90 ? -22.926 -9.044 28.895 1.00 83.38 90 ALA A CA 1
ATOM 737 C C . ALA A 1 90 ? -21.808 -8.033 29.216 1.00 83.38 90 ALA A C 1
ATOM 739 O O . ALA A 1 90 ? -21.083 -8.192 30.200 1.00 83.38 90 ALA A O 1
ATOM 740 N N . SER A 1 91 ? -21.667 -6.976 28.410 1.00 86.44 91 SER A N 1
ATOM 741 C CA . SER A 1 91 ? -20.649 -5.941 28.590 1.00 86.44 91 SER A CA 1
ATOM 742 C C . SER A 1 91 ? -20.972 -4.996 29.755 1.00 86.44 91 SER A C 1
ATOM 744 O O . SER A 1 91 ? -22.004 -4.319 29.779 1.00 86.44 91 SER A O 1
ATOM 746 N N . LYS A 1 92 ? -20.045 -4.886 30.715 1.00 84.44 92 LYS A N 1
ATOM 747 C CA . LYS A 1 92 ? -20.119 -3.950 31.849 1.00 84.44 92 LYS A CA 1
ATOM 748 C C . LYS A 1 92 ? -19.079 -2.842 31.695 1.00 84.44 92 LYS A C 1
ATOM 750 O O . LYS A 1 92 ? -18.005 -2.889 32.282 1.00 84.44 92 LYS A O 1
ATOM 755 N N . ASN A 1 93 ? -19.411 -1.831 30.895 1.00 89.94 93 ASN A N 1
ATOM 756 C CA . ASN A 1 93 ? -18.606 -0.617 30.739 1.00 89.94 93 ASN A CA 1
ATOM 757 C C . ASN A 1 93 ? -19.264 0.561 31.496 1.00 89.94 93 ASN A C 1
ATOM 759 O O . ASN A 1 93 ? -20.457 0.804 31.283 1.00 89.94 93 ASN A O 1
ATOM 763 N N . PRO A 1 94 ? -18.527 1.337 32.319 1.00 91.94 94 PRO A N 1
ATOM 764 C CA . PRO A 1 94 ? -19.056 2.503 33.037 1.00 91.94 94 PRO A CA 1
ATOM 765 C C . PRO A 1 94 ? -19.810 3.513 32.158 1.00 91.94 94 PRO A C 1
ATOM 767 O O . PRO A 1 94 ? -20.823 4.065 32.587 1.00 91.94 94 PRO A O 1
ATOM 770 N N . LEU A 1 95 ? -19.364 3.737 30.916 1.00 90.94 95 LEU A N 1
ATOM 771 C CA . LEU A 1 95 ? -20.054 4.606 29.954 1.00 90.94 95 LEU A CA 1
ATOM 772 C C . LEU A 1 95 ? -21.406 4.026 29.522 1.00 90.94 95 LEU A C 1
ATOM 774 O O . LEU A 1 95 ? -22.383 4.767 29.417 1.00 90.94 95 LEU A O 1
ATOM 778 N N . LEU A 1 96 ? -21.477 2.710 29.288 1.00 89.06 96 LEU A N 1
ATOM 779 C CA . LEU A 1 96 ? -22.730 2.029 28.942 1.00 89.06 96 LEU A CA 1
ATOM 780 C C . LEU A 1 96 ? -23.716 2.073 30.112 1.00 89.06 96 LEU A C 1
ATOM 782 O O . LEU A 1 96 ? -24.892 2.357 29.903 1.00 89.06 96 LEU A O 1
ATOM 786 N N . ILE A 1 97 ? -23.237 1.857 31.339 1.00 89.44 97 ILE A N 1
ATOM 787 C CA . ILE A 1 97 ? -24.058 1.921 32.556 1.00 89.44 97 ILE A CA 1
ATOM 788 C C . ILE A 1 97 ? -24.638 3.330 32.736 1.00 89.44 97 ILE A C 1
ATOM 790 O O . ILE A 1 97 ? -25.851 3.471 32.879 1.00 89.44 97 ILE A O 1
ATOM 794 N N . LYS A 1 98 ? -23.804 4.377 32.641 1.00 89.31 98 LYS A N 1
ATOM 795 C CA . LYS A 1 98 ? -24.255 5.779 32.723 1.00 89.31 98 LYS A CA 1
ATOM 796 C C . LYS A 1 98 ? -25.312 6.110 31.664 1.00 89.31 98 LYS A C 1
ATOM 798 O O . LYS A 1 98 ? -26.338 6.698 31.992 1.00 89.31 98 LYS A O 1
ATOM 803 N N . ARG A 1 99 ? -25.109 5.688 30.407 1.00 88.50 99 ARG A N 1
ATOM 804 C CA . ARG A 1 99 ? -26.096 5.900 29.330 1.00 88.50 99 ARG A CA 1
ATOM 805 C C . ARG A 1 99 ? -27.411 5.156 29.578 1.00 88.50 99 ARG A C 1
ATOM 807 O O . ARG A 1 99 ? -28.465 5.755 29.393 1.00 88.50 99 ARG A O 1
ATOM 814 N N . LYS A 1 100 ? -27.365 3.899 30.041 1.00 86.50 100 LYS A N 1
ATOM 815 C CA . LYS A 1 100 ? -28.569 3.116 30.385 1.00 86.50 100 LYS A CA 1
ATOM 816 C C . LYS A 1 100 ? -29.359 3.754 31.536 1.00 86.50 100 LYS A C 1
ATOM 818 O O . LYS A 1 100 ? -30.584 3.744 31.503 1.00 86.50 100 LYS A O 1
ATOM 823 N N . ILE A 1 101 ? -28.682 4.322 32.537 1.00 85.69 101 ILE A N 1
ATOM 824 C CA . ILE A 1 101 ? -29.336 5.031 33.651 1.00 85.69 101 ILE A CA 1
ATOM 825 C C . ILE A 1 101 ? -30.020 6.308 33.149 1.00 85.69 101 ILE A C 1
ATOM 827 O O . ILE A 1 101 ? -31.199 6.501 33.430 1.00 85.69 101 ILE A O 1
ATOM 831 N N . ASN A 1 102 ? -29.332 7.115 32.336 1.00 83.06 102 ASN A N 1
ATOM 832 C CA . ASN A 1 102 ? -29.894 8.355 31.786 1.00 83.06 102 ASN A CA 1
ATOM 833 C C . ASN A 1 102 ? -31.095 8.115 30.853 1.00 83.06 102 ASN A C 1
ATOM 835 O O . ASN A 1 102 ? -32.012 8.929 30.808 1.00 83.06 102 ASN A O 1
ATOM 839 N N . GLN A 1 103 ? -31.107 7.000 30.115 1.00 79.31 103 GLN A N 1
ATOM 840 C CA . GLN A 1 103 ? -32.265 6.590 29.310 1.00 79.31 103 GLN A CA 1
ATOM 841 C C . GLN A 1 103 ? -33.461 6.186 30.181 1.00 79.31 103 GLN A C 1
ATOM 843 O O . GLN A 1 103 ? -34.596 6.497 29.839 1.00 79.31 103 GLN A O 1
ATOM 848 N N . LYS A 1 104 ? -33.223 5.523 31.320 1.00 73.94 104 LYS A N 1
ATOM 849 C CA . LYS A 1 104 ? -34.289 5.148 32.264 1.00 73.94 104 LYS A CA 1
ATOM 850 C C . LYS A 1 104 ? -34.848 6.345 33.034 1.00 73.94 104 LYS A C 1
ATOM 852 O O . LYS A 1 104 ? -36.026 6.339 33.367 1.00 73.94 104 LYS A O 1
ATOM 857 N N . SER A 1 105 ? -34.021 7.350 33.325 1.00 68.25 105 SER A N 1
ATOM 858 C CA . SER A 1 105 ? -34.437 8.540 34.076 1.00 68.25 105 SER A CA 1
ATOM 859 C C . SER A 1 105 ? -35.172 9.585 33.231 1.00 68.25 105 SER A C 1
ATOM 861 O O . SER A 1 105 ? -35.725 10.516 33.804 1.00 68.25 105 SER A O 1
ATOM 863 N N . ASN A 1 106 ? -35.172 9.465 31.897 1.00 61.50 106 ASN A N 1
ATOM 864 C CA . ASN A 1 106 ? -35.883 10.379 30.999 1.00 61.50 106 ASN A CA 1
ATOM 865 C C . ASN A 1 106 ? -36.684 9.612 29.920 1.00 61.50 106 ASN A C 1
ATOM 867 O O . ASN A 1 106 ? -36.224 9.504 28.778 1.00 61.50 106 ASN A O 1
ATOM 871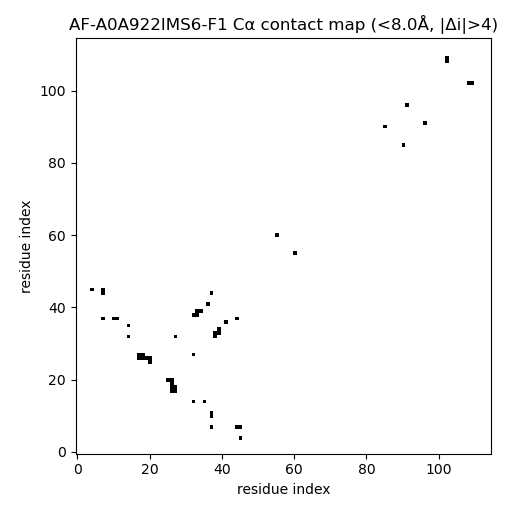 N N . PRO A 1 107 ? -37.864 9.058 30.264 1.00 60.31 107 PRO A N 1
ATOM 872 C CA . PRO A 1 107 ? -38.671 8.252 29.342 1.00 60.31 107 PRO A CA 1
ATOM 873 C C . PRO A 1 107 ? -39.232 9.041 28.140 1.00 60.31 107 PRO A C 1
ATOM 875 O O . PRO A 1 107 ? -39.512 8.437 27.108 1.00 60.31 107 PRO A O 1
ATOM 878 N N . GLU A 1 108 ? -39.313 10.374 28.222 1.00 58.12 108 GLU A N 1
ATOM 879 C CA . GLU A 1 108 ? -39.827 11.27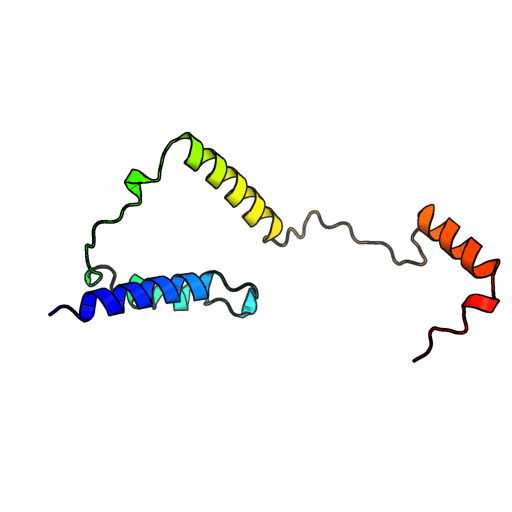0 27.165 1.00 58.12 108 GLU A CA 1
ATOM 880 C C . GLU A 1 108 ? -38.948 11.316 25.894 1.00 58.12 108 GLU A C 1
ATOM 882 O O . GLU A 1 108 ? -39.407 11.729 24.834 1.00 58.12 108 GLU A O 1
ATOM 887 N N . ASN A 1 109 ? -37.687 10.863 25.945 1.00 55.25 109 ASN A N 1
ATOM 888 C CA . ASN A 1 109 ? -36.771 10.923 24.791 1.00 55.25 109 ASN A CA 1
ATOM 889 C C . ASN A 1 109 ? -36.759 9.637 23.935 1.00 55.25 109 ASN A C 1
ATOM 891 O O . ASN A 1 109 ? -36.032 9.550 22.946 1.00 55.25 109 ASN A O 1
ATOM 895 N N . ASN A 1 110 ? -37.536 8.612 24.305 1.00 53.41 110 ASN A N 1
ATOM 896 C CA . ASN A 1 110 ? -37.541 7.329 23.590 1.00 53.41 110 ASN A CA 1
ATOM 897 C C . ASN A 1 110 ? -38.583 7.258 22.451 1.00 53.41 110 ASN A C 1
ATOM 899 O O . ASN A 1 110 ? -38.652 6.253 21.748 1.00 53.41 110 ASN A O 1
ATOM 903 N N . SER A 1 111 ? -39.357 8.328 22.233 1.00 50.53 111 SER A N 1
ATOM 904 C CA . SER A 1 111 ? -40.401 8.412 21.194 1.00 50.53 111 SER A CA 1
ATOM 905 C C . SER A 1 111 ? -39.891 8.848 19.809 1.00 50.53 111 SER A C 1
ATOM 907 O O . SER A 1 111 ? -40.662 8.865 18.855 1.00 50.53 111 SER A O 1
ATOM 909 N N . HIS A 1 112 ? -38.600 9.167 19.652 1.00 51.25 112 HIS A N 1
ATOM 910 C CA . HIS A 1 112 ? -38.024 9.655 18.385 1.00 51.25 112 HIS A CA 1
ATOM 911 C C . HIS A 1 112 ? -37.028 8.690 17.729 1.00 51.25 112 HIS A C 1
ATOM 913 O O . HIS A 1 112 ? -36.028 9.120 17.150 1.00 51.25 112 HIS A O 1
ATOM 919 N N . LYS A 1 113 ? -37.265 7.374 17.799 1.00 48.50 113 LYS A N 1
ATOM 920 C CA . LYS A 1 113 ? -36.469 6.435 16.995 1.00 48.50 113 LYS A CA 1
ATOM 921 C C . LYS A 1 113 ? -37.201 5.146 16.618 1.00 48.50 113 LYS A C 1
ATOM 923 O O . LYS A 1 113 ? -36.739 4.055 16.929 1.00 48.50 113 LYS A O 1
ATOM 928 N N . VAL A 1 114 ? -38.319 5.278 15.907 1.00 45.06 114 VAL A N 1
ATOM 929 C CA . VAL A 1 114 ? -38.848 4.192 15.068 1.00 45.06 114 VAL A CA 1
ATOM 930 C C . VAL A 1 114 ? -39.311 4.786 13.735 1.00 45.06 114 VAL A C 1
ATOM 932 O O . VAL A 1 114 ? -40.413 5.315 13.647 1.00 45.06 114 VAL A O 1
ATOM 935 N N . LEU A 1 115 ? -38.422 4.746 12.740 1.00 37.81 115 LEU A N 1
ATOM 936 C CA . LEU A 1 115 ? -38.682 4.744 11.296 1.00 37.81 115 LEU A CA 1
ATOM 937 C C . LEU A 1 115 ? -37.552 3.935 10.652 1.00 37.81 115 LEU A C 1
ATOM 939 O O . LEU A 1 115 ? -36.383 4.184 11.035 1.00 37.81 115 LEU A O 1
#

pLDDT: mean 81.68, std 13.62, range [37.81, 96.31]

Radius of gyration: 26.27 Å; Cα contacts (8 Å, |Δi|>4): 27; chains: 1; bounding box: 59×27×68 Å

Solvent-accessible surface area (backbone atoms only — not comparable to full-atom values): 7446 Å² total; per-residue (Å²): 138,72,70,63,64,58,51,54,56,50,54,55,51,52,52,53,54,44,69,65,43,88,55,70,89,75,32,70,51,72,68,57,53,52,64,31,63,78,57,60,41,51,87,76,53,81,92,68,89,69,67,63,76,81,68,64,42,73,71,60,46,56,55,50,50,54,54,50,51,54,54,51,57,73,72,49,87,62,80,88,75,63,75,83,77,69,54,81,86,78,49,87,47,73,70,58,53,53,52,55,48,55,52,69,76,42,67,84,72,70,80,81,77,87,130

Secondary structure (DSSP, 8-state):
--HHHHHHHHHHHHHHHHHT-SSGGGSPPHHHHHTSHHHHTGGGS--PPPSHHHH--HHHHHHHHHHHHHHHHHHS--TTS---PPPTTT---HHHHHHHHHHHH-GGGTTS---

Foldseek 3Di:
DPPPLVVLVVLVVVLVVLQPDPDPVSHDDPVVSCVRCCNVVVVPRDPDDDCVVVPDDPVVVVVVVVVVVVVVVVVDPPPPPDPPDDDLVPDDDPVSVVVVVVCVVCVPPPPPDDD

Sequence (115 aa):
MHNGSTFQKVVAKDLIKSLLLTEPDRRPTIREVMNNHWVAQYNDVPNTPLGTSMFFTTKAWDQFREMFRESLQTKRKEHSNVPTLMTLDASKNPLLIKRKINQKSNPENNSHKVL

Nearest PDB structures (foldseek):
  7nrb-assembly1_A  TM=9.037E-01  e=9.541E-03  Homo sapiens
  7nry-assembly1_X  TM=9.531E-01  e=1.697E-02  Homo sapiens
  3r1n-assembly1_A  TM=9.147E-01  e=1.809E-02  Homo sapiens
  3she-assembly1_A  TM=9.133E-01  e=2.056E-02  Homo sapiens
  3fxw-assembly1_A  TM=9.016E-01  e=2.192E-02  Homo sapiens

InterPro domains:
  IPR011009 Protein kinase-like domain superfamily [SSF56112] (11-72)
  IPR027442 MAP kinase activated protein kinase, C-terminal [G3DSA:4.10.1170.10] (47-112)